Protein AF-A0A940VJF6-F1 (afdb_monomer_lite)

Foldseek 3Di:
DQEDQAPADDPVCNVHYHCVVVVHPGHDDDDDDDDDDPPDDVVVLVVVLVVVVVVCPPPVNVVVCVVVVHDDDRDHPD

Radius of gyration: 15.66 Å; chains: 1; bounding box: 36×19×39 Å

Secondary structure (DSSP, 8-state):
---B-SSS--TT-TTSPBTGGGT--------------TT--HHHHHHHHHHHHHHHT-HHHHHHHHHTT---------

Sequence (78 aa):
MLAVFDDQRFPDAPDVPTMRERGIELISSSTRGYVYPAGTPMEIVKYMEECLKKAMDDPDHVKRMKESGLALKFMGVD

pLDDT: mean 93.33, std 4.38, range [75.06, 98.12]

Structure (mmCIF, N/CA/C/O backbone):
data_AF-A0A940VJF6-F1
#
_entry.id   AF-A0A940VJF6-F1
#
loop_
_atom_site.group_PDB
_atom_site.id
_atom_site.type_symbol
_atom_site.label_atom_id
_atom_site.label_alt_id
_atom_site.label_comp_id
_atom_site.label_asym_id
_atom_site.label_entity_id
_atom_site.label_seq_id
_atom_site.pdbx_PDB_ins_code
_atom_site.Cartn_x
_atom_site.Cartn_y
_atom_site.Cartn_z
_atom_site.occupancy
_atom_site.B_iso_or_equiv
_atom_site.auth_seq_id
_atom_site.auth_comp_id
_atom_site.auth_asym_id
_atom_site.auth_atom_id
_atom_site.pdbx_PDB_model_num
ATOM 1 N N . MET A 1 1 ? 13.423 -6.339 -14.223 1.00 75.06 1 MET A N 1
ATOM 2 C CA . MET A 1 1 ? 12.011 -6.791 -14.225 1.00 75.06 1 MET A CA 1
ATOM 3 C C . MET A 1 1 ? 11.525 -6.798 -15.672 1.00 75.06 1 MET A C 1
ATOM 5 O O . MET A 1 1 ? 11.966 -5.935 -16.415 1.00 75.06 1 MET A O 1
ATOM 9 N N . LEU A 1 2 ? 10.724 -7.782 -16.102 1.00 88.06 2 LEU A N 1
ATOM 10 C CA . LEU A 1 2 ? 10.308 -7.923 -17.516 1.00 88.06 2 LEU A CA 1
ATOM 11 C C . LEU A 1 2 ? 8.882 -7.420 -17.786 1.00 88.06 2 LEU A C 1
ATOM 13 O O . LEU A 1 2 ? 8.609 -6.909 -18.871 1.00 88.06 2 LEU A O 1
ATOM 17 N N . ALA A 1 3 ? 7.993 -7.564 -16.803 1.00 92.88 3 ALA A N 1
ATOM 18 C CA . ALA A 1 3 ? 6.637 -7.037 -16.822 1.00 92.88 3 ALA A CA 1
ATOM 19 C C . ALA A 1 3 ? 6.130 -6.828 -15.387 1.00 92.88 3 ALA A C 1
ATOM 21 O O . ALA A 1 3 ? 6.577 -7.520 -14.466 1.00 92.88 3 ALA A O 1
ATOM 22 N N . VAL A 1 4 ? 5.196 -5.896 -15.216 1.00 93.31 4 VAL A N 1
ATOM 23 C CA . VAL A 1 4 ? 4.477 -5.625 -13.964 1.00 93.31 4 VAL A CA 1
ATOM 24 C C . VAL A 1 4 ? 3.102 -6.295 -14.022 1.00 93.31 4 VAL A C 1
ATOM 26 O O . VAL A 1 4 ? 2.377 -6.166 -15.006 1.00 93.31 4 VAL A O 1
ATOM 29 N N . PHE A 1 5 ? 2.742 -7.029 -12.971 1.00 93.81 5 PHE A N 1
ATOM 30 C CA . PHE A 1 5 ? 1.502 -7.818 -12.889 1.00 93.81 5 PHE A CA 1
ATOM 31 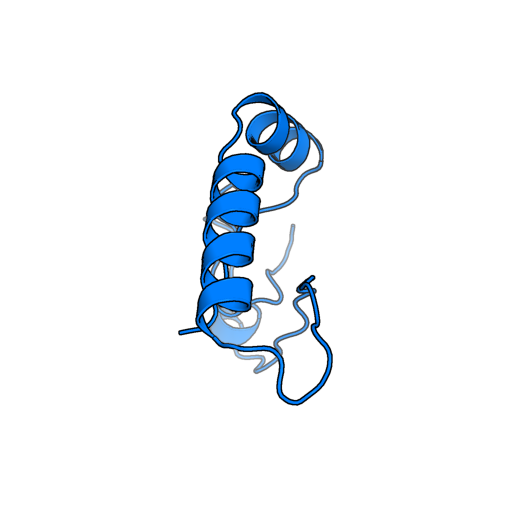C C . PHE A 1 5 ? 0.391 -7.056 -12.151 1.00 93.81 5 PHE A C 1
ATOM 33 O O . PHE A 1 5 ? -0.461 -7.657 -11.498 1.00 93.81 5 PHE A O 1
ATOM 40 N N . ASP A 1 6 ? 0.428 -5.730 -12.239 1.00 92.31 6 ASP A N 1
ATOM 41 C CA . ASP A 1 6 ? -0.551 -4.814 -11.662 1.00 92.31 6 ASP A CA 1
ATOM 42 C C . ASP A 1 6 ? -1.195 -3.971 -12.773 1.00 92.31 6 ASP A C 1
ATOM 44 O O . ASP A 1 6 ? -0.771 -4.011 -13.934 1.00 92.31 6 ASP A O 1
ATOM 48 N N . ASP A 1 7 ? -2.228 -3.211 -12.423 1.00 91.94 7 ASP A N 1
ATOM 49 C CA . ASP A 1 7 ? -2.932 -2.316 -13.346 1.00 91.94 7 ASP A CA 1
ATOM 50 C C . ASP A 1 7 ? -2.103 -1.090 -13.766 1.00 91.94 7 ASP A C 1
ATOM 52 O O . ASP A 1 7 ? -2.376 -0.476 -14.801 1.00 91.94 7 ASP A O 1
ATOM 56 N N . GLN A 1 8 ? -1.070 -0.766 -12.989 1.00 91.94 8 GLN A N 1
ATOM 57 C CA . GLN A 1 8 ? -0.173 0.366 -13.177 1.00 91.94 8 GLN A CA 1
ATOM 58 C C . GLN A 1 8 ? 1.289 -0.090 -13.225 1.00 91.94 8 GLN A C 1
ATOM 60 O O . GLN A 1 8 ? 1.665 -1.128 -12.678 1.00 91.94 8 GLN A O 1
ATOM 65 N N . ARG A 1 9 ? 2.142 0.701 -13.887 1.00 94.00 9 ARG A N 1
ATOM 66 C CA . ARG A 1 9 ? 3.590 0.459 -13.892 1.00 94.00 9 ARG A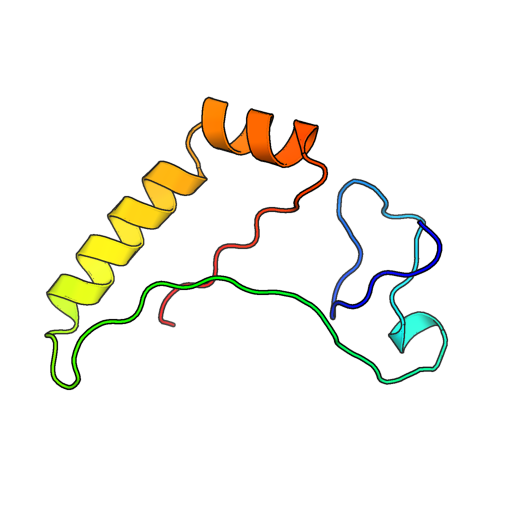 CA 1
ATOM 67 C C . ARG A 1 9 ? 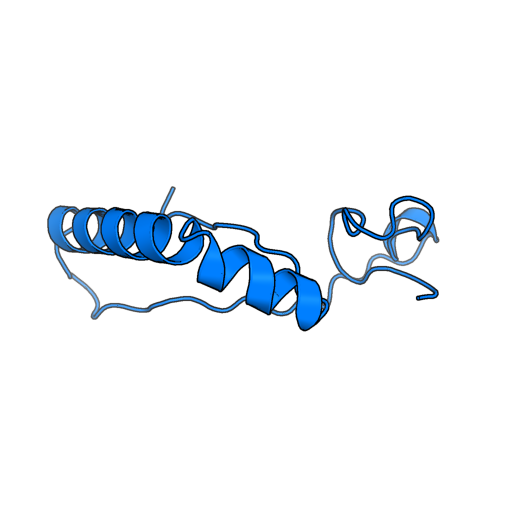4.181 0.679 -12.503 1.00 94.00 9 ARG A C 1
ATOM 69 O O . ARG A 1 9 ? 3.684 1.479 -11.715 1.00 94.00 9 ARG A O 1
ATOM 76 N N . PHE A 1 10 ? 5.286 -0.005 -12.236 1.00 91.25 10 PHE A N 1
ATOM 77 C CA . PHE A 1 10 ? 6.018 0.147 -10.988 1.00 91.25 10 PHE A CA 1
ATOM 78 C C . PHE A 1 10 ? 6.760 1.497 -10.980 1.00 91.25 10 PHE A C 1
ATOM 80 O O . PHE A 1 10 ? 7.542 1.740 -11.902 1.00 91.25 10 PHE A O 1
ATOM 87 N N . PRO A 1 11 ? 6.567 2.371 -9.973 1.00 88.56 11 PRO A N 1
ATOM 88 C CA . PRO A 1 11 ? 7.145 3.719 -9.980 1.00 88.56 11 PRO A CA 1
ATOM 89 C C . PRO A 1 11 ? 8.674 3.759 -10.114 1.00 88.56 11 PRO A C 1
ATOM 91 O O . PRO A 1 11 ? 9.201 4.613 -10.821 1.00 88.56 11 PRO A O 1
ATOM 94 N N . ASP A 1 12 ? 9.381 2.812 -9.490 1.00 87.62 12 ASP A N 1
ATOM 95 C CA . ASP A 1 12 ? 10.850 2.728 -9.541 1.00 87.62 12 ASP A CA 1
ATOM 96 C C . ASP A 1 12 ? 11.376 1.981 -10.791 1.00 87.62 12 ASP A C 1
ATOM 98 O O . ASP A 1 12 ? 12.585 1.822 -10.955 1.00 87.62 12 ASP A O 1
ATOM 102 N N . ALA A 1 13 ? 10.490 1.516 -11.680 1.00 90.38 13 ALA A N 1
ATOM 103 C CA . ALA A 1 13 ? 10.839 0.880 -12.955 1.00 90.38 13 ALA A CA 1
ATOM 104 C C . ALA A 1 13 ? 9.840 1.281 -14.065 1.00 90.38 13 ALA A C 1
ATOM 106 O O . ALA A 1 13 ? 9.100 0.436 -14.582 1.00 90.38 13 ALA A O 1
ATOM 107 N N . PRO A 1 14 ? 9.774 2.580 -14.417 1.00 92.12 14 PRO A N 1
ATOM 108 C CA . PRO A 1 14 ? 8.736 3.132 -15.292 1.00 92.12 14 PRO A CA 1
ATOM 109 C C . PRO A 1 14 ? 8.847 2.678 -16.754 1.00 92.12 14 PRO A C 1
ATOM 111 O O . PRO A 1 14 ? 7.893 2.813 -17.520 1.00 92.12 14 PRO A O 1
ATOM 114 N N . ASP A 1 15 ? 10.000 2.153 -17.159 1.00 95.31 15 ASP A N 1
ATOM 115 C CA . ASP A 1 15 ? 10.270 1.572 -18.474 1.00 95.31 15 ASP A CA 1
ATOM 116 C C . ASP A 1 15 ? 9.722 0.143 -18.620 1.00 95.31 15 ASP A C 1
ATOM 118 O O . ASP A 1 15 ? 9.526 -0.336 -19.739 1.00 95.31 15 ASP A O 1
ATOM 122 N N . VAL A 1 16 ? 9.430 -0.527 -17.503 1.00 95.56 16 VAL A N 1
ATOM 123 C CA . VAL A 1 16 ? 8.893 -1.886 -17.494 1.00 95.56 16 VAL A CA 1
ATOM 124 C C . VAL A 1 16 ? 7.372 -1.838 -17.680 1.00 95.56 16 VAL A C 1
ATOM 126 O O . VAL A 1 16 ? 6.670 -1.258 -16.850 1.00 95.56 16 VAL A O 1
ATOM 129 N N . PRO A 1 17 ? 6.831 -2.458 -18.744 1.00 96.56 17 PRO A N 1
ATOM 130 C CA . PRO A 1 17 ? 5.404 -2.403 -19.032 1.00 96.56 17 PRO A CA 1
ATOM 131 C C . PRO A 1 17 ? 4.594 -3.323 -18.116 1.00 96.56 17 PRO A C 1
ATOM 133 O O . PRO A 1 17 ? 5.118 -4.290 -17.557 1.00 96.56 17 PRO A O 1
ATOM 136 N N . THR A 1 18 ? 3.292 -3.077 -18.017 1.00 96.25 18 THR A N 1
ATOM 137 C CA . THR A 1 18 ? 2.351 -4.026 -17.411 1.00 96.25 18 THR A CA 1
ATOM 138 C C . THR A 1 18 ? 2.089 -5.218 -18.338 1.00 96.25 18 THR A C 1
ATOM 140 O O . THR A 1 18 ? 2.373 -5.177 -19.540 1.00 96.25 18 THR A O 1
ATOM 143 N N . MET A 1 19 ? 1.500 -6.292 -17.805 1.00 96.50 19 MET A N 1
ATOM 144 C CA . MET A 1 19 ? 1.011 -7.409 -18.628 1.00 96.50 19 MET A CA 1
ATOM 145 C C . MET A 1 19 ? -0.029 -6.942 -19.660 1.00 96.50 19 MET A C 1
ATOM 147 O O . MET A 1 19 ? 0.015 -7.366 -20.818 1.00 96.50 19 MET A O 1
ATOM 151 N N . ARG A 1 20 ? -0.895 -5.993 -19.279 1.00 95.75 20 ARG A N 1
ATOM 152 C CA . ARG A 1 20 ? -1.919 -5.423 -20.166 1.00 95.75 20 ARG A CA 1
ATOM 153 C C . ARG A 1 20 ? -1.309 -4.667 -21.346 1.00 95.75 20 ARG A C 1
ATOM 155 O O . ARG A 1 20 ? -1.738 -4.855 -22.479 1.00 95.75 20 ARG A O 1
ATOM 162 N N . GLU A 1 21 ? -0.257 -3.882 -21.119 1.00 96.38 21 GLU A N 1
ATOM 163 C CA . GLU A 1 21 ? 0.481 -3.187 -22.191 1.00 96.38 21 GLU A CA 1
ATOM 164 C C . GLU A 1 21 ? 1.174 -4.155 -23.170 1.00 96.38 21 GLU A C 1
ATOM 166 O O . GLU A 1 21 ? 1.558 -3.765 -24.273 1.00 96.38 21 GLU A O 1
ATOM 171 N N . ARG A 1 22 ? 1.312 -5.431 -22.790 1.00 94.50 22 ARG A N 1
ATOM 172 C CA . ARG A 1 22 ? 1.804 -6.524 -23.641 1.00 94.50 22 ARG A CA 1
ATOM 173 C C . ARG A 1 22 ? 0.684 -7.335 -24.304 1.00 94.50 22 ARG A C 1
ATOM 175 O O . ARG A 1 22 ? 0.978 -8.338 -24.947 1.00 94.50 22 ARG A O 1
ATOM 182 N N . GLY A 1 23 ? -0.575 -6.919 -24.165 1.00 95.62 23 GLY A N 1
ATOM 183 C CA . GLY A 1 23 ? -1.736 -7.613 -24.728 1.00 95.62 23 GLY A CA 1
ATOM 184 C C . GLY A 1 23 ? -2.188 -8.837 -23.926 1.00 95.62 23 GLY A C 1
ATOM 185 O O . GLY A 1 23 ? -2.933 -9.661 -24.451 1.00 95.62 23 GLY A O 1
ATOM 186 N N . ILE A 1 24 ? -1.739 -8.976 -22.674 1.00 96.12 24 ILE A N 1
ATOM 187 C CA . ILE A 1 24 ? -2.139 -10.059 -21.772 1.00 96.12 24 ILE A CA 1
ATOM 188 C C . ILE A 1 24 ? -2.976 -9.457 -20.640 1.00 96.12 24 ILE A C 1
ATOM 190 O O . ILE A 1 24 ? -2.455 -8.755 -19.777 1.00 96.12 24 ILE A O 1
ATOM 194 N N . GLU A 1 25 ? -4.274 -9.755 -20.612 1.00 93.81 25 GLU A N 1
ATOM 195 C CA . GLU A 1 25 ? -5.172 -9.340 -19.525 1.00 93.81 25 GLU A CA 1
ATOM 196 C C . GLU A 1 25 ? -4.942 -10.203 -18.276 1.00 93.81 25 GLU A C 1
ATOM 198 O O . GLU A 1 25 ? -5.681 -11.145 -17.993 1.00 93.81 25 GLU A O 1
ATOM 203 N N . LEU A 1 26 ? -3.872 -9.897 -17.539 1.00 93.06 26 LEU A N 1
ATOM 204 C CA . LEU A 1 26 ? -3.518 -10.566 -16.292 1.00 93.06 26 LEU A CA 1
ATOM 205 C C . LEU A 1 26 ? -3.137 -9.543 -15.225 1.00 93.06 26 LEU A C 1
ATOM 207 O O . LEU A 1 26 ? -2.166 -8.804 -15.377 1.00 93.06 26 LEU A O 1
ATOM 211 N N . ILE A 1 27 ? -3.867 -9.578 -14.114 1.00 92.81 27 ILE A N 1
ATOM 212 C CA . ILE A 1 27 ? -3.492 -8.930 -12.859 1.00 92.81 27 ILE A CA 1
ATOM 213 C C . ILE A 1 27 ? -3.260 -10.044 -11.843 1.00 92.81 27 ILE A C 1
ATOM 215 O O . ILE A 1 27 ? -4.103 -10.920 -11.659 1.00 92.81 27 ILE A O 1
ATOM 219 N N . SER A 1 28 ? -2.094 -10.019 -11.211 1.00 92.19 28 SER A N 1
ATOM 220 C CA . SER A 1 28 ? -1.695 -10.957 -10.162 1.00 92.19 28 SER A CA 1
ATOM 221 C C . SER A 1 28 ? -0.889 -10.214 -9.092 1.00 92.19 28 SER A C 1
ATOM 223 O O . SER A 1 28 ? 0.139 -10.702 -8.614 1.00 92.19 28 SER A O 1
ATOM 225 N N . SER A 1 29 ? -1.328 -9.001 -8.753 1.00 87.25 29 SER A N 1
ATOM 226 C CA . SER A 1 29 ? -0.741 -8.206 -7.683 1.00 87.25 29 SER A CA 1
ATOM 227 C C . SER A 1 29 ? -1.120 -8.771 -6.312 1.00 87.25 29 SER A C 1
ATOM 229 O O . SER A 1 29 ? -2.128 -9.457 -6.138 1.00 87.25 29 SER A O 1
ATOM 231 N N . SER A 1 30 ? -0.251 -8.544 -5.328 1.00 86.94 30 SER A N 1
ATOM 232 C CA . SER A 1 30 ? -0.471 -8.961 -3.943 1.00 86.94 30 SER A CA 1
ATOM 233 C C . SER A 1 30 ? -0.772 -7.741 -3.088 1.00 86.94 30 SER A C 1
ATOM 235 O O . SER A 1 30 ? 0.108 -6.910 -2.873 1.00 86.94 30 SER A O 1
ATOM 237 N N . THR A 1 31 ? -1.988 -7.670 -2.554 1.00 87.44 31 THR A N 1
ATOM 238 C CA . THR A 1 31 ? -2.401 -6.625 -1.610 1.00 87.44 31 THR A CA 1
ATOM 239 C C . THR A 1 31 ? -2.497 -7.204 -0.205 1.00 87.44 31 THR A C 1
ATOM 241 O O . THR A 1 31 ? -2.838 -8.371 -0.010 1.00 87.44 31 THR A O 1
ATOM 244 N N . ARG A 1 32 ? -2.178 -6.383 0.793 1.00 89.88 32 ARG A N 1
ATOM 245 C CA . ARG A 1 32 ? -2.339 -6.707 2.212 1.00 89.88 32 ARG A CA 1
ATOM 246 C C . ARG A 1 32 ? -3.288 -5.692 2.825 1.00 89.88 32 ARG A C 1
ATOM 248 O O . ARG A 1 32 ? -3.209 -4.514 2.496 1.00 89.88 32 ARG A O 1
ATOM 255 N N . GLY A 1 33 ? -4.163 -6.153 3.708 1.00 91.94 33 GLY A N 1
ATOM 256 C CA . GLY A 1 33 ? -5.153 -5.307 4.360 1.00 91.94 33 GLY A CA 1
ATOM 257 C C . GLY A 1 33 ? -5.424 -5.751 5.789 1.00 91.94 33 GLY A C 1
ATOM 258 O O . GLY A 1 33 ? -5.039 -6.847 6.202 1.00 91.94 33 GLY A O 1
ATOM 259 N N . TYR A 1 34 ? -6.101 -4.878 6.525 1.00 94.38 34 TYR A N 1
ATOM 260 C CA . TYR A 1 34 ? -6.614 -5.154 7.860 1.00 94.38 34 TYR A CA 1
ATOM 261 C C . TYR A 1 34 ? -8.112 -5.422 7.765 1.00 94.38 34 TYR A C 1
ATOM 263 O O . TYR A 1 34 ? -8.820 -4.765 7.006 1.00 94.38 34 TYR A O 1
ATOM 271 N N . VAL A 1 35 ? -8.585 -6.405 8.525 1.00 94.12 35 VAL A N 1
ATOM 272 C CA . VAL A 1 35 ? -9.993 -6.803 8.546 1.00 94.12 35 VAL A CA 1
ATOM 273 C C . VAL A 1 35 ? -10.556 -6.627 9.946 1.00 94.12 35 VAL A C 1
ATOM 275 O O . VAL A 1 35 ? -9.873 -6.884 10.938 1.00 94.12 35 VAL A O 1
ATOM 278 N N . TYR A 1 36 ? -11.814 -6.203 10.016 1.00 94.75 36 TYR A N 1
ATOM 279 C CA . TYR A 1 36 ? -12.533 -5.967 11.263 1.00 94.75 36 TYR A CA 1
ATOM 280 C C . TYR A 1 36 ? -13.762 -6.881 11.333 1.00 94.75 36 TYR A C 1
ATOM 282 O O . TYR A 1 36 ? -14.295 -7.262 10.286 1.00 94.75 36 TYR A O 1
ATOM 290 N N . PRO A 1 37 ? -14.237 -7.247 12.539 1.00 97.81 37 PRO A N 1
ATOM 291 C CA . PRO A 1 37 ? -15.487 -7.982 12.689 1.00 97.81 37 PRO A CA 1
ATOM 292 C C . PRO A 1 37 ? -16.655 -7.291 11.979 1.00 97.81 37 PRO A C 1
ATOM 294 O O . PRO A 1 37 ? -16.739 -6.059 11.939 1.00 97.81 37 PRO A O 1
ATOM 297 N N . ALA A 1 38 ? -17.590 -8.088 11.463 1.00 97.00 38 ALA A N 1
ATOM 298 C CA . ALA A 1 38 ? -18.812 -7.557 10.872 1.00 97.00 38 ALA A CA 1
ATOM 299 C C . ALA A 1 38 ? -19.573 -6.692 11.893 1.00 97.00 38 ALA A C 1
ATOM 301 O O . ALA A 1 38 ? -19.715 -7.072 13.054 1.00 97.00 38 ALA A O 1
ATOM 302 N N . GLY A 1 39 ? -20.050 -5.525 11.454 1.00 97.12 39 GLY A N 1
ATOM 303 C CA . GLY A 1 39 ? -20.748 -4.565 12.314 1.00 97.12 39 GLY A CA 1
ATOM 304 C C . GLY A 1 39 ? -19.839 -3.657 13.149 1.00 97.12 39 GLY A C 1
ATOM 305 O O . GLY A 1 39 ? -20.360 -2.881 13.946 1.00 97.12 39 GLY A O 1
ATOM 306 N N . THR A 1 40 ? -18.511 -3.713 12.975 1.00 97.88 40 THR A N 1
ATOM 307 C CA . THR A 1 40 ? -17.610 -2.719 13.583 1.00 97.88 40 THR A CA 1
ATOM 308 C C . THR A 1 40 ? -18.030 -1.309 13.142 1.00 97.88 40 THR A C 1
ATOM 310 O O . THR A 1 40 ? -18.137 -1.077 11.935 1.00 97.88 40 THR A O 1
ATOM 313 N N . PRO A 1 41 ? -18.273 -0.370 14.077 1.00 98.12 41 PRO A N 1
ATOM 314 C CA . PRO A 1 41 ? -18.654 0.996 13.734 1.00 98.12 41 PRO A CA 1
ATOM 315 C C . PRO A 1 41 ? -17.643 1.679 12.806 1.00 98.12 41 PRO A C 1
ATOM 317 O O . PRO A 1 41 ? -16.428 1.564 12.999 1.00 98.12 41 PRO A O 1
ATOM 320 N N . MET A 1 42 ? -18.141 2.410 11.803 1.00 96.94 42 MET A N 1
ATOM 321 C CA . MET A 1 42 ? -17.293 3.039 10.783 1.00 96.94 42 MET A CA 1
ATOM 322 C C . MET A 1 42 ? -16.348 4.092 11.362 1.00 96.94 42 MET A C 1
ATOM 324 O O . MET A 1 42 ? -15.267 4.289 10.813 1.00 96.94 42 MET A O 1
ATOM 328 N N . GLU A 1 43 ? -16.699 4.739 12.476 1.00 97.75 43 GLU A N 1
ATOM 329 C CA . GLU A 1 43 ? -15.786 5.660 13.155 1.00 97.75 43 GLU A CA 1
ATOM 330 C C . GLU A 1 43 ? -14.519 4.959 13.670 1.00 97.75 43 GLU A C 1
ATOM 332 O O . GLU A 1 43 ? -13.434 5.530 13.585 1.00 97.75 43 GLU A O 1
ATOM 337 N N . ILE A 1 44 ? -14.623 3.702 14.122 1.00 97.75 44 ILE A N 1
ATOM 338 C CA . ILE A 1 44 ? -13.468 2.908 14.568 1.00 97.75 44 ILE A CA 1
ATOM 339 C C . ILE A 1 44 ? -12.617 2.507 13.364 1.00 97.75 44 ILE A C 1
ATOM 341 O O . ILE A 1 44 ? -11.391 2.604 13.414 1.00 97.75 44 ILE A O 1
ATOM 345 N N . VAL A 1 45 ? -13.262 2.085 12.274 1.00 97.25 45 VAL A N 1
ATOM 346 C CA . VAL A 1 45 ? -12.570 1.706 11.036 1.00 97.25 45 VAL A CA 1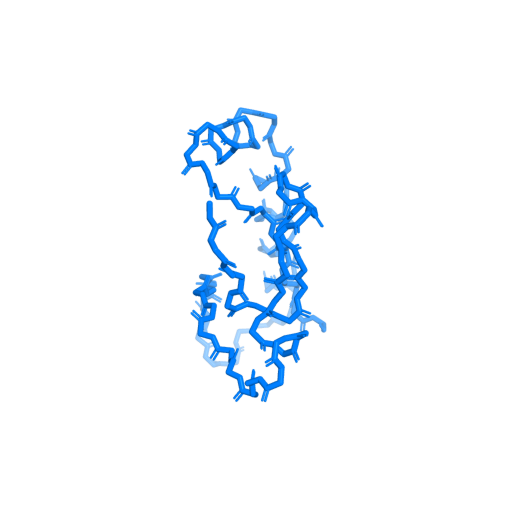
ATOM 347 C C . VAL A 1 45 ? -11.782 2.892 10.477 1.00 97.25 45 VAL A C 1
ATOM 349 O O . VAL A 1 45 ? -10.591 2.752 10.211 1.00 97.25 45 VAL A O 1
ATOM 352 N N . LYS A 1 46 ? -12.405 4.074 10.388 1.00 96.88 46 LYS A N 1
ATOM 353 C CA . LYS A 1 46 ? -11.751 5.304 9.914 1.00 96.88 46 LYS A CA 1
ATOM 354 C C . LYS A 1 46 ? -10.624 5.761 10.832 1.00 96.88 46 LYS A C 1
ATOM 356 O O . LYS A 1 46 ? -9.555 6.124 10.353 1.00 96.88 46 LYS A O 1
ATOM 361 N N . TYR A 1 47 ? -10.820 5.684 12.149 1.00 97.25 47 TYR A N 1
ATOM 362 C CA . TYR A 1 47 ? -9.751 5.979 13.102 1.00 97.25 47 TYR A CA 1
ATOM 363 C C . TYR A 1 47 ? -8.525 5.080 12.873 1.00 97.25 47 TYR A C 1
ATOM 365 O O . TYR A 1 47 ? -7.392 5.559 12.815 1.00 97.25 47 TYR A O 1
ATOM 373 N N . MET A 1 48 ? -8.747 3.776 12.687 1.00 97.44 48 MET A N 1
ATOM 374 C CA . MET A 1 48 ? -7.661 2.838 12.409 1.00 97.44 48 MET A CA 1
ATOM 375 C C . MET A 1 48 ? -7.021 3.075 11.039 1.00 97.44 48 MET A C 1
ATOM 377 O O . MET A 1 48 ? -5.799 2.999 10.936 1.00 97.44 48 MET A O 1
ATOM 381 N N . GLU A 1 49 ? -7.805 3.393 10.009 1.00 96.62 49 GLU A N 1
ATOM 382 C CA . GLU A 1 49 ? -7.301 3.775 8.687 1.00 96.62 49 GLU A CA 1
ATOM 383 C C . GLU A 1 49 ? -6.335 4.965 8.777 1.00 96.62 49 GLU A C 1
ATOM 385 O O . GLU A 1 49 ? -5.226 4.898 8.246 1.00 96.62 49 GLU A O 1
ATOM 390 N N . GLU A 1 50 ? -6.705 6.024 9.504 1.00 97.00 50 GLU A N 1
ATOM 391 C CA . GLU A 1 50 ? -5.840 7.188 9.715 1.00 97.00 50 GLU A CA 1
ATOM 392 C C . GLU A 1 50 ? -4.533 6.817 10.424 1.00 97.00 50 GLU A C 1
ATOM 394 O O . GLU A 1 50 ? -3.458 7.295 10.049 1.00 97.00 50 GLU A O 1
ATOM 399 N N . CYS A 1 51 ? -4.603 5.963 11.449 1.00 96.94 51 CYS A N 1
ATOM 400 C CA . CYS A 1 51 ? -3.422 5.461 12.148 1.00 96.94 51 CYS A CA 1
ATOM 401 C C . CYS A 1 51 ? -2.515 4.639 11.222 1.00 96.94 51 CYS A C 1
ATOM 403 O O . CYS A 1 51 ? -1.298 4.831 11.227 1.00 96.94 51 CYS A O 1
ATOM 405 N N . LEU A 1 52 ? -3.095 3.750 10.413 1.00 96.19 52 LEU A N 1
ATOM 406 C CA . LEU A 1 52 ? -2.362 2.916 9.461 1.00 96.19 52 LEU A CA 1
ATOM 407 C C . LEU A 1 52 ? -1.718 3.755 8.361 1.00 96.19 52 LEU A C 1
ATOM 409 O O . LEU A 1 52 ? -0.559 3.524 8.028 1.00 96.19 52 LEU A O 1
ATOM 413 N N . LYS A 1 53 ? -2.425 4.767 7.851 1.00 95.94 53 LYS A N 1
ATOM 414 C CA . LYS A 1 53 ? -1.881 5.714 6.877 1.00 95.94 53 LYS A CA 1
ATOM 415 C C . LYS A 1 53 ? -0.672 6.456 7.440 1.00 95.94 53 LYS A C 1
ATOM 417 O O . LYS A 1 53 ? 0.380 6.451 6.816 1.00 95.94 53 LYS A O 1
ATOM 422 N N . LYS A 1 54 ? -0.782 6.997 8.659 1.00 96.94 54 LYS A N 1
ATOM 423 C CA . LYS A 1 54 ? 0.344 7.656 9.346 1.00 96.94 54 LYS A CA 1
ATOM 424 C C . LYS A 1 54 ? 1.550 6.728 9.505 1.00 96.94 54 LYS A C 1
ATOM 426 O O . LYS A 1 54 ? 2.673 7.171 9.309 1.00 96.94 54 LYS A O 1
ATOM 431 N N . ALA A 1 55 ? 1.325 5.459 9.847 1.00 95.50 55 ALA A N 1
ATOM 432 C CA . ALA A 1 55 ? 2.401 4.478 9.970 1.00 95.50 55 ALA A CA 1
ATOM 433 C C . ALA A 1 55 ? 3.025 4.108 8.613 1.00 95.50 55 ALA A C 1
ATOM 435 O O . ALA A 1 55 ? 4.227 3.872 8.534 1.00 95.50 55 ALA A O 1
ATOM 436 N N . MET A 1 56 ? 2.221 4.058 7.549 1.00 95.31 56 MET A N 1
ATOM 437 C CA . MET A 1 56 ? 2.696 3.767 6.197 1.00 95.31 56 MET A CA 1
ATOM 438 C C . MET A 1 56 ? 3.477 4.943 5.588 1.00 95.31 56 MET A C 1
ATOM 440 O O . MET A 1 56 ? 4.414 4.728 4.825 1.00 95.31 56 MET A O 1
ATOM 444 N N . ASP A 1 57 ? 3.120 6.172 5.960 1.00 95.69 57 ASP A N 1
ATOM 445 C CA . ASP A 1 57 ? 3.807 7.399 5.544 1.00 95.69 57 ASP A CA 1
ATOM 446 C C . ASP A 1 57 ? 5.058 7.702 6.396 1.00 95.69 57 ASP A C 1
ATOM 448 O O . ASP A 1 57 ? 5.779 8.665 6.120 1.00 95.69 57 ASP A O 1
ATOM 452 N N . ASP A 1 58 ? 5.343 6.894 7.425 1.00 97.94 58 ASP A N 1
ATOM 453 C CA . ASP A 1 58 ? 6.544 7.040 8.247 1.00 97.94 58 ASP A CA 1
ATOM 454 C C . ASP A 1 58 ? 7.816 6.928 7.374 1.00 97.94 58 ASP A C 1
ATOM 456 O O . ASP A 1 58 ? 7.970 5.949 6.632 1.00 97.94 58 ASP A O 1
ATOM 460 N N . PRO A 1 59 ? 8.757 7.892 7.441 1.00 97.50 59 PRO A N 1
ATOM 461 C CA . PRO A 1 59 ? 9.930 7.903 6.569 1.00 97.50 59 PRO A CA 1
ATOM 462 C C . PRO A 1 59 ? 10.803 6.646 6.661 1.00 97.50 59 PRO A C 1
ATOM 464 O O . PRO A 1 59 ? 11.346 6.205 5.642 1.00 97.50 59 PRO A O 1
ATOM 467 N N . ASP A 1 60 ? 10.929 6.046 7.848 1.00 97.75 60 ASP A N 1
ATOM 468 C CA . ASP A 1 60 ? 11.702 4.817 8.027 1.00 97.75 60 ASP A CA 1
ATOM 469 C C . ASP A 1 60 ? 10.972 3.623 7.408 1.00 97.75 60 ASP A C 1
ATOM 471 O O . ASP A 1 60 ? 11.612 2.741 6.823 1.00 97.75 60 ASP A O 1
ATOM 475 N N . HIS A 1 61 ? 9.636 3.598 7.480 1.00 96.25 61 HIS A N 1
ATOM 476 C CA . HIS A 1 61 ? 8.832 2.599 6.778 1.00 96.25 61 HIS A CA 1
ATOM 477 C C . HIS A 1 61 ? 8.979 2.730 5.258 1.00 96.25 61 HIS A C 1
ATOM 479 O O . HIS A 1 61 ? 9.344 1.753 4.596 1.00 96.25 61 HIS A O 1
ATOM 485 N N . VAL A 1 62 ? 8.783 3.935 4.712 1.00 95.12 62 VAL A N 1
ATOM 486 C CA . VAL A 1 62 ? 8.925 4.224 3.273 1.00 95.12 62 VAL A CA 1
ATOM 487 C C . VAL A 1 62 ? 10.308 3.814 2.769 1.00 95.12 62 VAL A C 1
ATOM 489 O O . VAL A 1 62 ? 10.425 3.130 1.747 1.00 95.12 62 VAL A O 1
ATOM 492 N N . LYS A 1 63 ? 11.365 4.162 3.514 1.00 95.56 63 LYS A N 1
ATOM 493 C CA . LYS A 1 63 ? 12.740 3.780 3.181 1.00 95.56 63 LYS A CA 1
ATOM 494 C C . LYS A 1 63 ? 12.912 2.261 3.128 1.00 95.56 63 LYS A C 1
ATOM 496 O O . LYS A 1 63 ? 13.429 1.747 2.138 1.00 95.56 63 LYS A O 1
ATOM 501 N N . ARG A 1 64 ? 12.448 1.537 4.152 1.00 95.88 64 ARG A N 1
ATOM 502 C CA . ARG A 1 64 ? 12.564 0.068 4.213 1.00 95.88 64 ARG A CA 1
ATOM 503 C C . ARG A 1 64 ? 11.795 -0.627 3.096 1.00 95.88 64 ARG A C 1
ATOM 505 O O . ARG A 1 64 ? 12.276 -1.625 2.563 1.00 95.88 64 ARG A O 1
ATOM 512 N N . MET A 1 65 ? 10.617 -0.123 2.735 1.00 93.56 65 MET A N 1
ATOM 513 C CA . MET A 1 65 ? 9.833 -0.676 1.627 1.00 93.56 65 MET A CA 1
ATOM 514 C C . MET A 1 65 ? 10.551 -0.486 0.296 1.00 93.56 65 MET A C 1
ATOM 516 O O . MET A 1 65 ? 10.695 -1.453 -0.454 1.00 93.56 65 MET A O 1
ATOM 520 N N . LYS A 1 66 ? 11.120 0.703 0.067 1.00 91.25 66 LYS A N 1
ATOM 521 C CA . LYS A 1 66 ? 11.943 0.973 -1.114 1.00 91.25 66 LYS A CA 1
ATOM 522 C C . LYS A 1 66 ? 13.173 0.063 -1.191 1.00 91.25 66 LYS A C 1
ATOM 524 O O . LYS A 1 66 ? 13.423 -0.537 -2.231 1.00 91.25 66 LYS A O 1
ATOM 529 N N . GLU A 1 67 ? 13.909 -0.093 -0.091 1.00 93.06 67 GLU A N 1
ATOM 530 C CA . GLU A 1 67 ? 15.068 -1.001 -0.010 1.00 93.06 67 GLU A CA 1
ATOM 531 C C . GLU A 1 67 ? 14.678 -2.471 -0.238 1.00 93.06 67 GLU A C 1
ATOM 533 O O . GLU A 1 67 ? 15.458 -3.241 -0.796 1.00 93.06 67 GLU A O 1
ATOM 538 N N . SER A 1 68 ? 13.454 -2.849 0.140 1.00 91.19 68 SER A N 1
ATOM 539 C CA . SER A 1 68 ? 12.897 -4.191 -0.079 1.00 91.19 68 SER A CA 1
ATOM 540 C C . SER A 1 68 ? 12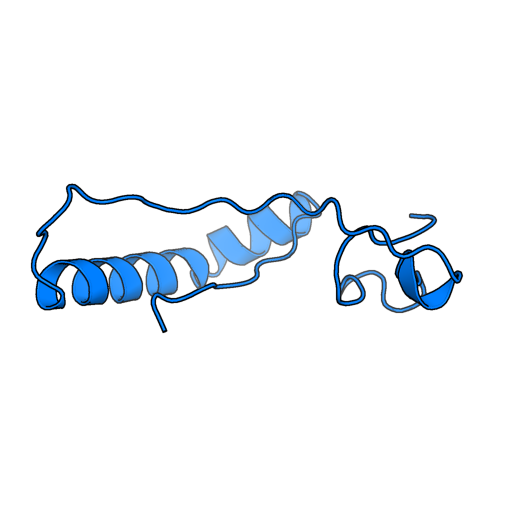.303 -4.389 -1.482 1.00 91.19 68 SER A C 1
ATOM 542 O O . SER A 1 68 ? 11.820 -5.479 -1.783 1.00 91.19 68 SER A O 1
ATOM 544 N N . GLY A 1 69 ? 12.304 -3.358 -2.336 1.00 88.44 69 GLY A N 1
ATOM 545 C CA . GLY A 1 69 ? 11.709 -3.407 -3.675 1.00 88.44 69 GLY A CA 1
ATOM 546 C C . GLY A 1 69 ? 10.179 -3.488 -3.676 1.00 88.44 69 GLY A C 1
ATOM 547 O O . GLY A 1 69 ? 9.597 -4.031 -4.613 1.00 88.44 69 GLY A O 1
ATOM 548 N N . LEU A 1 70 ? 9.523 -2.983 -2.627 1.00 88.75 70 LEU A N 1
ATOM 549 C CA . LEU A 1 70 ? 8.069 -2.976 -2.480 1.00 88.75 70 LEU A CA 1
ATOM 550 C C . LEU A 1 70 ? 7.522 -1.565 -2.710 1.00 88.75 70 LEU A C 1
ATOM 552 O O . LEU A 1 70 ? 7.930 -0.617 -2.041 1.00 88.75 70 LE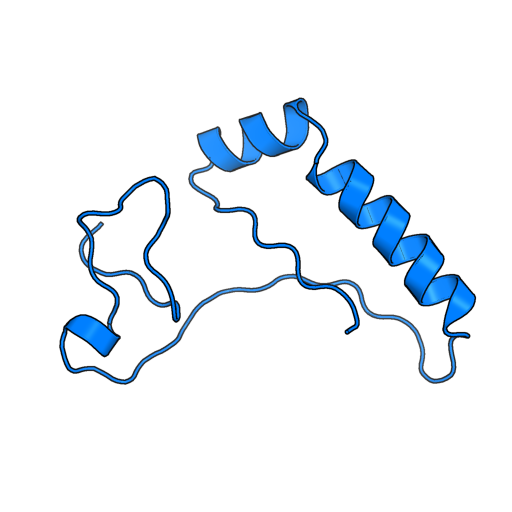U A O 1
ATOM 556 N N . ALA A 1 71 ? 6.563 -1.434 -3.627 1.00 86.62 71 ALA A N 1
ATOM 557 C CA . ALA A 1 71 ? 5.815 -0.193 -3.784 1.00 86.62 71 ALA A CA 1
ATOM 558 C C . ALA A 1 71 ? 4.738 -0.080 -2.704 1.00 86.62 71 ALA A C 1
ATOM 560 O O . ALA A 1 71 ? 4.016 -1.037 -2.418 1.00 86.62 71 ALA A O 1
ATOM 561 N N . LEU A 1 72 ? 4.608 1.120 -2.149 1.00 90.25 72 LEU A N 1
ATOM 562 C CA . LEU A 1 72 ? 3.521 1.473 -1.250 1.00 90.25 72 LEU A CA 1
ATOM 563 C C . LEU A 1 72 ? 2.339 2.015 -2.059 1.00 90.25 72 LEU A C 1
ATOM 565 O O . LEU A 1 72 ? 2.476 2.983 -2.804 1.00 90.25 72 LEU A O 1
ATOM 569 N N . LYS A 1 73 ? 1.172 1.391 -1.888 1.00 89.44 73 LYS A N 1
ATOM 570 C CA . LYS A 1 73 ? -0.117 1.833 -2.432 1.00 89.44 73 LYS A CA 1
ATOM 571 C C . LYS A 1 73 ? -1.135 1.757 -1.301 1.00 89.44 73 LYS A C 1
ATOM 573 O O . LYS A 1 73 ? -1.554 0.665 -0.923 1.00 89.44 73 LYS A O 1
ATOM 578 N N . PHE A 1 74 ? -1.493 2.908 -0.732 1.00 91.50 74 PHE A N 1
ATOM 579 C CA . PHE A 1 74 ? -2.545 2.957 0.279 1.00 91.50 74 PHE A CA 1
ATOM 580 C C . PHE A 1 74 ? -3.898 2.683 -0.376 1.00 91.50 74 PHE A C 1
ATOM 582 O O . PHE A 1 74 ? -4.228 3.307 -1.385 1.00 91.50 74 PHE A O 1
ATOM 589 N N . MET A 1 75 ? -4.680 1.785 0.213 1.00 90.56 75 MET A N 1
ATOM 590 C CA . MET A 1 75 ? -6.060 1.519 -0.181 1.00 90.56 75 MET A CA 1
ATOM 591 C C . MET A 1 75 ? -6.932 1.767 1.044 1.00 90.56 75 MET A C 1
ATOM 593 O O . MET A 1 75 ? -6.933 0.960 1.974 1.00 90.56 75 MET A O 1
ATOM 597 N N . GLY A 1 76 ? -7.582 2.931 1.062 1.00 89.94 76 GLY A N 1
ATOM 598 C CA . GLY A 1 76 ? -8.518 3.311 2.114 1.00 89.94 76 GLY A CA 1
ATOM 599 C C . GLY A 1 76 ? -9.814 2.512 2.039 1.00 89.94 76 GLY A C 1
ATOM 600 O O . GLY A 1 76 ? -9.974 1.640 1.183 1.00 89.94 76 GLY A O 1
ATOM 601 N N . VAL A 1 77 ? -10.741 2.804 2.948 1.00 87.81 77 VAL A N 1
ATOM 602 C CA . VAL A 1 77 ? -12.045 2.118 2.993 1.00 87.81 77 VAL A CA 1
ATOM 603 C C . VAL A 1 77 ? -13.094 2.709 2.041 1.00 87.81 77 VAL A C 1
ATOM 605 O O . VAL A 1 77 ? -14.220 2.214 2.022 1.00 87.81 77 VAL A O 1
ATOM 608 N N . ASP A 1 78 ? -12.720 3.738 1.274 1.00 75.56 78 ASP A N 1
ATOM 609 C CA . ASP A 1 78 ? -13.550 4.431 0.277 1.00 75.56 78 ASP A CA 1
ATOM 610 C C . ASP A 1 78 ? -13.350 3.885 -1.153 1.00 75.56 78 ASP A C 1
ATOM 612 O O . ASP A 1 78 ? -12.196 3.555 -1.523 1.00 75.56 78 ASP A O 1
#